Protein AF-A0A183ACT2-F1 (afdb_monomer_lite)

Radius of gyration: 19.36 Å; chains: 1; bounding box: 40×38×64 Å

InterPro domains:
  IPR001096 Peptidase C13, legumain [PF01650] (25-129)
  IPR001096 Peptidase C13, legumain [PR00776] (26-50)
  IPR001096 Peptidase C13, legumain [PR00776] (51-80)
  IPR001096 Pep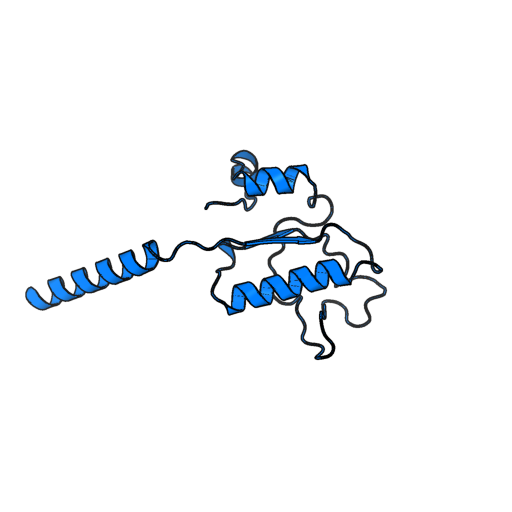tidase C13, legumain [PR00776] (98-113)
  IPR001096 Peptidase C13, legumain [PR00776] (125-129)
  IPR001096 Peptidase C13, legumain [PTHR12000] (22-129)

Organism: NCBI:txid27848

Secondary structure (DSSP, 8-state):
-HHHHHHHHHHHHHHHHHHHSS----EEEE----SGGGHHHHHHHHHHHHHHHHTT--GGGEEEEE---STT-TT-SSTT---SSTT----STT---SEEGGG--HHHHHHHHTT-HHHHHTT------

Foldseek 3Di:
DVVVVVVVVVVVVVVVVVVVPPPLDAEEQEQLDDDQVSLQSVLVSLQVQVVVVVVPNDLLRYAAADQPQHQCPPPDPNHNFHDNDPVRDGSRPPDDHQAHRPRRDPVNVVCLAVVNPVCVVVVGRHHPD

pLDDT: mean 92.43, std 11.45, range [54.44, 98.88]

Sequence (129 aa):
MRLSLFFLILLATYASQICANRSKHWAVLVAGSNGWDNYRHQSDVAHAYQLVRKNGIPPQNIITMMYDDIARHPNNPFRGKLFQDYTHQDVYAGINIDYRGAEVTVSNFLRILKGDAALKAAGKKVLES

Structure (mmCIF, N/CA/C/O backbone):
data_AF-A0A183ACT2-F1
#
_entry.id   AF-A0A183ACT2-F1
#
loop_
_atom_site.group_PDB
_atom_site.id
_atom_site.type_symbol
_atom_site.label_atom_id
_atom_site.label_alt_id
_atom_site.label_comp_id
_atom_site.label_asym_id
_atom_site.label_entity_id
_atom_site.label_seq_id
_atom_site.pdbx_PDB_ins_code
_atom_site.Cartn_x
_atom_site.Cartn_y
_atom_site.Cartn_z
_atom_site.occupancy
_atom_site.B_iso_or_equiv
_atom_site.auth_seq_id
_atom_site.auth_comp_id
_atom_site.auth_asym_id
_atom_site.auth_atom_id
_atom_site.pdbx_PDB_model_num
ATOM 1 N N . MET A 1 1 ? -10.072 -26.609 46.345 1.00 61.91 1 MET A N 1
ATOM 2 C CA . MET A 1 1 ? -10.583 -26.184 45.017 1.00 61.91 1 MET A CA 1
ATOM 3 C C . MET A 1 1 ? -10.834 -24.678 44.885 1.00 61.91 1 MET A C 1
ATOM 5 O O . MET A 1 1 ? -10.479 -24.136 43.850 1.00 61.91 1 MET A O 1
ATOM 9 N N . ARG A 1 2 ? -11.378 -23.965 45.888 1.00 61.69 2 ARG A N 1
ATOM 10 C CA . ARG A 1 2 ? -11.697 -22.522 45.752 1.00 61.69 2 ARG A CA 1
ATOM 11 C C . ARG A 1 2 ? -10.477 -21.589 45.627 1.00 61.69 2 ARG A C 1
ATOM 13 O O . ARG A 1 2 ? -10.527 -20.658 44.838 1.00 61.69 2 ARG A O 1
ATOM 20 N N . LEU A 1 3 ? -9.368 -21.871 46.316 1.00 62.25 3 LEU A N 1
ATOM 21 C CA . LEU A 1 3 ? -8.160 -21.025 46.269 1.00 62.25 3 LEU A CA 1
ATOM 22 C C . LEU A 1 3 ? -7.407 -21.108 44.924 1.00 62.25 3 LEU A C 1
ATOM 24 O O . LEU A 1 3 ? -6.905 -20.109 44.423 1.00 62.25 3 LEU A O 1
ATOM 28 N N . SER A 1 4 ? -7.395 -22.292 44.303 1.00 69.50 4 SER A N 1
ATOM 29 C CA . SER A 1 4 ? -6.790 -22.520 42.981 1.00 69.50 4 SER A CA 1
ATOM 30 C C . SER A 1 4 ? -7.557 -21.809 41.859 1.00 69.50 4 SER A C 1
ATOM 32 O O . SER A 1 4 ? -6.938 -21.276 40.942 1.00 69.50 4 SER A O 1
ATOM 34 N N . LEU A 1 5 ? -8.888 -21.727 41.966 1.00 70.88 5 LEU A N 1
ATOM 35 C CA . LEU A 1 5 ? -9.724 -21.035 40.985 1.00 70.88 5 LEU A CA 1
ATOM 36 C C . LEU A 1 5 ? -9.521 -19.510 41.030 1.00 70.88 5 LEU A C 1
ATOM 38 O O . LEU A 1 5 ? -9.439 -18.876 39.984 1.00 70.88 5 LEU A O 1
ATOM 42 N N . PHE A 1 6 ? -9.354 -18.933 42.225 1.00 77.94 6 PHE A N 1
ATOM 43 C CA . PHE A 1 6 ? -9.004 -17.515 42.387 1.00 77.94 6 PHE A CA 1
ATOM 44 C C . PHE A 1 6 ? -7.647 -17.174 41.765 1.00 77.94 6 PHE A C 1
ATOM 46 O O . PHE A 1 6 ? -7.520 -16.151 41.098 1.00 77.94 6 PHE A O 1
ATOM 53 N N . PHE A 1 7 ? -6.651 -18.046 41.937 1.00 80.44 7 PHE A N 1
ATOM 54 C CA . PHE A 1 7 ? -5.321 -17.851 41.358 1.00 80.44 7 PHE A CA 1
ATOM 55 C C . PHE A 1 7 ? -5.343 -17.907 39.824 1.00 80.44 7 PHE A C 1
ATOM 57 O O . PHE A 1 7 ? -4.689 -17.102 39.168 1.00 80.44 7 PHE A O 1
ATOM 64 N N . LEU A 1 8 ? -6.144 -18.810 39.247 1.00 82.00 8 LEU A N 1
ATOM 65 C CA . LEU A 1 8 ? -6.339 -18.916 37.797 1.00 82.00 8 LEU A CA 1
ATOM 66 C C . LEU A 1 8 ? -7.048 -17.690 37.209 1.00 82.00 8 LEU A C 1
ATOM 68 O O . LEU A 1 8 ? -6.644 -17.197 36.158 1.00 82.00 8 LEU A O 1
ATOM 72 N N . ILE A 1 9 ? -8.072 -17.176 37.896 1.00 85.81 9 ILE A N 1
ATOM 73 C CA . ILE A 1 9 ? -8.777 -15.955 37.485 1.00 85.81 9 ILE A CA 1
ATOM 74 C C . ILE A 1 9 ? -7.829 -14.753 37.549 1.00 85.81 9 ILE A C 1
ATOM 76 O O . ILE A 1 9 ? -7.784 -13.977 36.600 1.00 85.81 9 ILE A O 1
ATOM 80 N N . LEU A 1 10 ? -7.030 -14.634 38.615 1.00 84.00 10 LEU A N 1
ATOM 81 C CA . LEU A 1 10 ? -6.043 -13.562 38.765 1.00 84.00 10 LEU A CA 1
ATOM 82 C C . LEU A 1 10 ? -4.965 -13.613 37.669 1.00 84.00 10 LEU A C 1
ATOM 84 O O . LEU A 1 10 ? -4.595 -12.579 37.122 1.00 84.00 10 LEU A O 1
ATOM 88 N N . LEU A 1 11 ? -4.486 -14.809 37.307 1.00 82.75 11 LEU A N 1
ATOM 89 C CA . LEU A 1 11 ? -3.533 -14.986 36.207 1.00 82.75 11 LEU A CA 1
ATOM 90 C C . LEU A 1 11 ? -4.144 -14.620 34.848 1.00 82.75 11 LEU A C 1
ATOM 92 O O . LEU A 1 11 ? -3.492 -13.963 34.037 1.00 82.75 11 LEU A O 1
ATOM 96 N N . ALA A 1 12 ? -5.392 -15.018 34.596 1.00 81.31 12 ALA A N 1
ATOM 97 C CA . ALA A 1 12 ? -6.086 -14.722 33.346 1.00 81.31 12 ALA A CA 1
ATOM 98 C C . ALA A 1 12 ? -6.381 -13.221 33.182 1.00 81.31 12 ALA A C 1
ATOM 100 O O . ALA A 1 12 ? -6.227 -12.680 32.082 1.00 81.31 12 ALA A O 1
ATOM 101 N N . THR A 1 13 ? -6.758 -12.525 34.259 1.00 77.94 13 THR A N 1
ATOM 102 C CA . THR A 1 13 ? -6.971 -11.070 34.232 1.00 77.94 13 THR A CA 1
ATOM 103 C C . THR A 1 13 ? -5.657 -10.314 34.061 1.00 77.94 13 THR A C 1
ATOM 105 O O . THR A 1 13 ? -5.605 -9.405 33.232 1.00 77.94 13 THR A O 1
ATOM 108 N N . TYR A 1 14 ? -4.575 -10.739 34.726 1.00 78.25 14 TYR A N 1
ATOM 109 C CA . TYR A 1 14 ? -3.234 -10.177 34.516 1.00 78.25 14 TYR A CA 1
ATOM 110 C C . TYR A 1 14 ? -2.741 -10.378 33.079 1.00 78.25 14 TYR A C 1
ATOM 112 O O . TYR A 1 14 ? -2.265 -9.434 32.451 1.00 78.25 14 TYR A O 1
ATOM 120 N N . ALA A 1 15 ? -2.895 -11.579 32.514 1.00 74.75 15 ALA A N 1
ATOM 121 C CA . ALA A 1 15 ? -2.530 -11.854 31.125 1.00 74.75 15 ALA A CA 1
ATOM 122 C C . ALA A 1 15 ? -3.348 -11.000 30.138 1.00 74.75 15 ALA A C 1
ATOM 124 O O . ALA A 1 15 ? -2.803 -10.467 29.169 1.00 74.75 15 ALA A O 1
ATOM 125 N N . SER A 1 16 ? -4.641 -10.809 30.415 1.00 66.69 16 SER A N 1
ATOM 126 C CA . SER A 1 16 ? -5.523 -9.956 29.611 1.00 66.69 16 SER A CA 1
ATOM 127 C C . SER A 1 16 ? -5.126 -8.481 29.697 1.00 66.69 16 SER A C 1
ATOM 129 O O . SER A 1 16 ? -5.087 -7.806 28.672 1.00 66.69 16 SER A O 1
ATOM 131 N N . GLN A 1 17 ? -4.759 -7.987 30.884 1.00 61.75 17 GLN A N 1
ATOM 132 C CA . GLN A 1 17 ? -4.254 -6.624 31.076 1.00 61.75 17 GLN A CA 1
ATOM 133 C C . GLN A 1 17 ? -2.889 -6.410 30.412 1.00 61.75 17 GLN A C 1
ATOM 135 O O . GLN A 1 17 ? -2.688 -5.367 29.803 1.00 61.75 17 GLN A O 1
ATOM 140 N N . ILE A 1 18 ? -1.977 -7.387 30.439 1.00 62.88 18 ILE A N 1
ATOM 141 C CA . ILE A 1 18 ? -0.704 -7.319 29.697 1.00 62.88 18 ILE A CA 1
ATOM 142 C C . ILE A 1 18 ? -0.951 -7.311 28.179 1.00 62.88 18 ILE A C 1
ATOM 144 O O . ILE A 1 18 ? -0.293 -6.570 27.449 1.00 62.88 18 ILE A O 1
ATOM 148 N N . CYS A 1 19 ? -1.921 -8.084 27.682 1.00 61.44 19 CYS A N 1
ATOM 149 C CA . CYS A 1 19 ? -2.329 -8.029 26.275 1.00 61.44 19 CYS A CA 1
ATOM 150 C C . CYS A 1 19 ? -2.988 -6.696 25.896 1.00 61.44 19 CYS A C 1
ATOM 152 O O . CYS A 1 19 ? -2.714 -6.187 24.813 1.00 61.44 19 CYS A O 1
ATOM 154 N N . ALA A 1 20 ? -3.820 -6.129 26.772 1.00 59.78 20 ALA A N 1
ATOM 155 C CA . ALA A 1 20 ? -4.481 -4.844 26.555 1.00 59.78 20 ALA A CA 1
ATOM 156 C C . ALA A 1 20 ? -3.521 -3.646 26.676 1.00 59.78 20 ALA A C 1
ATOM 158 O O . ALA A 1 20 ? -3.720 -2.646 25.994 1.00 59.78 20 ALA A O 1
ATOM 159 N N . ASN A 1 21 ? -2.478 -3.757 27.509 1.00 54.44 21 ASN A N 1
ATOM 160 C CA . ASN A 1 21 ? -1.498 -2.702 27.788 1.00 54.44 21 ASN A CA 1
ATOM 161 C C . ASN A 1 21 ? -0.220 -2.801 26.932 1.00 54.44 21 ASN A C 1
ATOM 163 O O . ASN A 1 21 ? 0.698 -1.995 27.072 1.00 54.44 21 ASN A O 1
ATOM 167 N N . ARG A 1 22 ? -0.143 -3.755 25.993 1.00 59.56 22 ARG A N 1
ATOM 168 C CA . ARG A 1 22 ? 0.744 -3.572 24.841 1.00 59.56 22 ARG A CA 1
ATOM 169 C C . ARG A 1 22 ? 0.173 -2.414 24.036 1.00 59.56 22 ARG A C 1
ATOM 171 O O . ARG A 1 22 ? -0.821 -2.597 23.338 1.00 59.56 22 ARG A O 1
ATOM 178 N N . SER A 1 23 ? 0.794 -1.237 24.151 1.00 57.66 23 SER A N 1
ATOM 179 C CA . SER A 1 23 ? 0.623 -0.147 23.188 1.00 57.66 23 SER A CA 1
ATOM 180 C C . SER A 1 23 ? 0.536 -0.759 21.790 1.00 57.66 23 SER A C 1
ATOM 182 O O . SER A 1 23 ? 1.440 -1.486 21.365 1.00 57.66 23 SER A O 1
ATOM 184 N N . LYS A 1 24 ? -0.607 -0.582 21.119 1.00 78.06 24 LYS A N 1
ATOM 185 C CA . LYS A 1 24 ? -0.835 -1.141 19.787 1.00 78.06 24 LYS A CA 1
ATOM 186 C C . LYS A 1 24 ? 0.002 -0.323 18.817 1.00 78.06 24 LYS A C 1
ATOM 188 O O . LYS A 1 24 ? -0.492 0.629 18.232 1.00 78.06 24 LYS A O 1
ATOM 193 N N . HIS A 1 25 ? 1.279 -0.662 18.670 1.00 92.94 25 HIS A N 1
ATOM 194 C CA . HIS A 1 25 ? 2.107 -0.048 17.643 1.00 92.94 25 HIS A CA 1
ATOM 195 C C . HIS A 1 25 ? 1.460 -0.304 16.279 1.00 92.94 25 HIS A C 1
ATOM 197 O O . HIS A 1 25 ? 1.089 -1.437 15.958 1.00 92.94 25 HIS A O 1
ATOM 203 N N . TRP A 1 26 ? 1.292 0.769 15.516 1.00 96.69 26 TRP A N 1
ATOM 204 C CA . TRP A 1 26 ? 0.779 0.752 14.155 1.00 96.69 26 TRP A CA 1
ATOM 205 C C . TRP A 1 26 ? 1.874 1.198 13.198 1.00 96.69 26 TRP A C 1
ATOM 207 O O . TRP A 1 26 ? 2.736 1.999 13.559 1.00 96.69 26 TRP A O 1
ATOM 217 N N . ALA A 1 27 ? 1.816 0.700 11.968 1.00 97.75 27 ALA A N 1
ATOM 218 C CA . ALA A 1 27 ? 2.677 1.152 10.888 1.00 97.75 27 ALA A CA 1
ATOM 219 C C . ALA A 1 27 ? 1.842 1.439 9.638 1.00 97.75 27 ALA A C 1
ATOM 221 O O . ALA A 1 27 ? 0.991 0.636 9.254 1.00 97.75 27 ALA A O 1
ATOM 222 N N . VAL A 1 28 ? 2.121 2.565 8.985 1.00 98.50 28 VAL A N 1
ATOM 223 C CA . VAL A 1 28 ? 1.619 2.879 7.644 1.00 98.50 28 VAL A CA 1
ATOM 224 C C . VAL A 1 28 ? 2.832 2.966 6.727 1.00 98.50 28 VAL A C 1
ATOM 226 O O . VAL A 1 28 ? 3.677 3.839 6.901 1.00 98.50 28 VAL A O 1
ATOM 229 N N . LEU A 1 29 ? 2.948 2.023 5.795 1.00 98.81 29 LEU A N 1
ATOM 230 C CA . LEU A 1 29 ? 4.087 1.876 4.890 1.00 98.81 29 LEU A CA 1
ATOM 231 C C . LEU A 1 29 ? 3.647 2.255 3.476 1.00 98.81 29 LEU A C 1
ATOM 233 O O . LEU A 1 29 ? 2.660 1.710 2.982 1.00 98.81 29 LEU A O 1
ATOM 237 N N . VAL A 1 30 ? 4.350 3.186 2.826 1.00 98.81 30 VAL A N 1
ATOM 238 C CA . VAL A 1 30 ? 3.903 3.766 1.549 1.00 98.81 30 VAL A CA 1
ATOM 239 C C . VAL A 1 30 ? 5.043 3.866 0.546 1.00 98.81 30 VAL A C 1
ATOM 241 O O . VAL A 1 30 ? 6.048 4.522 0.807 1.00 98.81 30 VAL A O 1
ATOM 244 N N . ALA A 1 31 ? 4.853 3.274 -0.634 1.00 98.81 31 ALA A N 1
ATOM 245 C CA . ALA A 1 31 ? 5.697 3.502 -1.800 1.00 98.81 31 ALA A CA 1
ATOM 246 C C . ALA A 1 31 ? 4.986 4.496 -2.725 1.00 98.81 31 ALA A C 1
ATOM 248 O O . ALA A 1 31 ? 3.983 4.165 -3.355 1.00 98.81 31 ALA A O 1
ATOM 249 N N . GLY A 1 32 ? 5.503 5.723 -2.807 1.00 98.06 32 GLY A N 1
ATOM 250 C CA . GLY A 1 32 ? 4.879 6.824 -3.555 1.00 98.06 32 GLY A CA 1
ATOM 251 C C . GLY A 1 32 ? 5.144 6.838 -5.065 1.00 98.06 32 GLY A C 1
ATOM 252 O O . GLY A 1 32 ? 4.933 7.865 -5.699 1.00 98.06 32 GLY A O 1
ATOM 253 N N . SER A 1 33 ? 5.656 5.751 -5.646 1.00 98.50 33 SER A N 1
ATOM 254 C CA . SER A 1 33 ? 5.987 5.674 -7.077 1.00 98.50 33 SER A CA 1
ATOM 255 C C . SER A 1 33 ? 5.834 4.255 -7.628 1.00 98.50 33 SER A C 1
ATOM 257 O O . SER A 1 33 ? 5.731 3.281 -6.877 1.00 98.50 33 SER A O 1
ATOM 259 N N . ASN A 1 34 ? 5.818 4.160 -8.953 1.00 98.62 34 ASN A N 1
ATOM 260 C CA . ASN A 1 34 ? 5.620 2.942 -9.729 1.00 98.62 34 ASN A CA 1
ATOM 261 C C . ASN A 1 34 ? 6.595 2.887 -10.920 1.00 98.62 34 ASN A C 1
ATOM 263 O O . ASN A 1 34 ? 7.387 3.810 -11.132 1.00 98.62 34 ASN A O 1
ATOM 267 N N . GLY A 1 35 ? 6.543 1.803 -11.688 1.00 98.38 35 GLY A N 1
ATOM 268 C CA . GLY A 1 35 ? 7.423 1.551 -12.822 1.00 98.38 35 GLY A CA 1
ATOM 269 C C . GLY A 1 35 ? 8.768 0.948 -12.418 1.00 98.38 35 GLY A C 1
ATOM 270 O O . GLY A 1 35 ? 9.276 1.161 -11.316 1.00 98.38 35 GLY A O 1
ATOM 271 N N . TRP A 1 36 ? 9.360 0.189 -13.343 1.00 98.44 36 TRP A N 1
ATOM 272 C CA . TRP A 1 36 ? 10.585 -0.584 -13.112 1.00 98.44 36 TRP A CA 1
ATOM 273 C C . TRP A 1 36 ? 11.758 0.249 -12.587 1.00 98.44 36 TRP A C 1
ATOM 275 O O . TRP A 1 36 ? 12.433 -0.168 -11.651 1.00 98.44 36 TRP A O 1
ATOM 285 N N . ASP A 1 37 ? 11.946 1.462 -13.105 1.00 98.44 37 ASP A N 1
ATOM 286 C CA . ASP A 1 37 ? 13.034 2.356 -12.681 1.00 98.44 37 ASP A CA 1
ATOM 287 C C . ASP A 1 37 ? 12.891 2.826 -11.219 1.00 98.44 37 ASP A C 1
ATOM 289 O O . ASP A 1 37 ? 13.840 3.315 -10.603 1.00 98.44 37 ASP A O 1
ATOM 293 N N . ASN A 1 38 ? 11.708 2.639 -10.625 1.00 98.69 38 ASN A N 1
ATOM 294 C CA . ASN A 1 38 ? 11.401 2.931 -9.228 1.00 98.69 38 ASN A CA 1
ATOM 295 C C . ASN A 1 38 ? 11.294 1.674 -8.351 1.00 98.69 38 ASN A C 1
ATOM 297 O O . ASN A 1 38 ? 10.779 1.764 -7.234 1.00 98.69 38 ASN A O 1
ATOM 301 N N . TYR A 1 39 ? 11.828 0.532 -8.810 1.00 98.62 39 TYR A N 1
ATOM 302 C CA . TYR A 1 39 ? 11.906 -0.740 -8.074 1.00 98.62 39 TYR A CA 1
ATOM 303 C C . TYR A 1 39 ? 12.194 -0.549 -6.579 1.00 98.62 39 TYR A C 1
ATOM 305 O O . TYR A 1 39 ? 11.497 -1.093 -5.719 1.00 98.62 39 TYR A O 1
ATOM 313 N N . ARG A 1 40 ? 13.214 0.272 -6.285 1.00 98.50 40 ARG A N 1
ATOM 314 C CA . ARG A 1 40 ? 13.737 0.525 -4.937 1.00 98.50 40 ARG A CA 1
ATOM 315 C C . ARG A 1 40 ? 12.651 0.898 -3.930 1.00 98.50 40 ARG A C 1
ATOM 317 O O . ARG A 1 40 ? 12.636 0.337 -2.851 1.00 98.50 40 ARG A O 1
ATOM 324 N N . HIS A 1 41 ? 11.676 1.732 -4.294 1.00 98.75 41 HIS A N 1
ATOM 325 C CA . HIS A 1 41 ? 10.703 2.236 -3.322 1.00 98.75 41 HIS A CA 1
ATOM 326 C C . HIS A 1 41 ? 9.709 1.162 -2.862 1.00 98.75 41 HIS A C 1
ATOM 328 O O . HIS A 1 41 ? 9.320 1.136 -1.697 1.00 98.75 41 HIS A O 1
ATOM 334 N N . GLN A 1 42 ? 9.297 0.258 -3.758 1.00 98.81 42 GLN A N 1
ATOM 335 C CA . GLN A 1 42 ? 8.435 -0.867 -3.373 1.00 98.81 42 GLN A CA 1
ATOM 336 C C . GLN A 1 42 ? 9.236 -1.961 -2.669 1.00 98.81 42 GLN A C 1
ATOM 338 O O . GLN A 1 42 ? 8.719 -2.590 -1.750 1.00 98.81 42 GLN A O 1
ATOM 343 N N . SER A 1 43 ? 10.506 -2.144 -3.044 1.00 98.50 43 SER A N 1
ATOM 344 C CA . SER A 1 43 ? 11.417 -3.042 -2.331 1.00 98.50 43 SER A CA 1
ATOM 345 C C . SER A 1 43 ? 11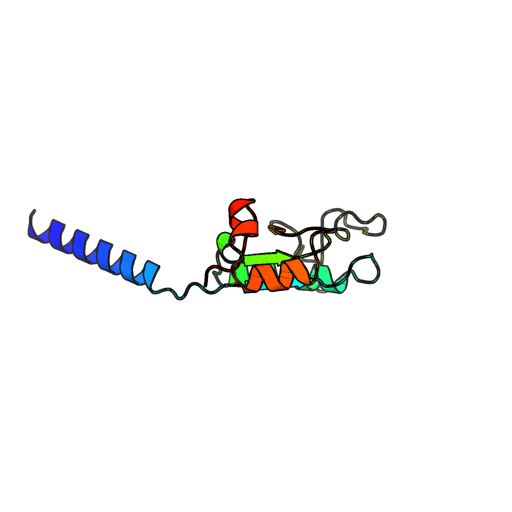.703 -2.567 -0.899 1.00 98.50 43 SER A C 1
ATOM 347 O O . SER A 1 43 ? 11.663 -3.365 0.034 1.00 98.50 43 SER A O 1
ATOM 349 N N . ASP A 1 44 ? 11.882 -1.260 -0.695 1.00 98.69 44 ASP A N 1
ATOM 350 C CA . ASP A 1 44 ? 12.065 -0.649 0.626 1.00 98.69 44 ASP A CA 1
ATOM 351 C C . ASP A 1 44 ? 10.828 -0.845 1.511 1.00 98.69 44 ASP A C 1
ATOM 353 O O . ASP A 1 44 ? 10.949 -1.242 2.669 1.00 98.69 44 ASP A O 1
ATOM 357 N N . VAL A 1 45 ? 9.623 -0.639 0.967 1.00 98.81 45 VAL A N 1
ATOM 358 C CA . VAL A 1 45 ? 8.365 -0.899 1.692 1.00 98.81 45 VAL A CA 1
ATOM 359 C C . VAL A 1 45 ? 8.195 -2.377 2.020 1.00 98.81 45 VAL A C 1
ATOM 361 O O . VAL A 1 45 ? 7.790 -2.716 3.133 1.00 98.81 45 VAL A O 1
ATOM 364 N N . ALA A 1 46 ? 8.527 -3.258 1.077 1.00 98.50 46 ALA A N 1
ATOM 365 C CA . ALA A 1 46 ? 8.498 -4.695 1.287 1.00 98.50 46 ALA A CA 1
ATOM 366 C C . ALA A 1 46 ? 9.445 -5.117 2.417 1.00 98.50 46 ALA A C 1
ATOM 368 O O . ALA A 1 46 ? 9.038 -5.817 3.344 1.00 98.50 46 ALA A O 1
ATOM 369 N N . HIS A 1 47 ? 10.678 -4.613 2.406 1.00 98.50 47 HIS A N 1
ATOM 370 C CA . HIS A 1 47 ? 11.643 -4.851 3.472 1.00 98.50 47 HIS A CA 1
ATOM 371 C C . HIS A 1 47 ? 11.159 -4.282 4.817 1.00 98.50 47 HIS A C 1
ATOM 373 O O . HIS A 1 47 ? 11.190 -4.987 5.829 1.00 98.50 47 HIS A O 1
ATOM 379 N N . ALA A 1 48 ? 10.626 -3.057 4.836 1.00 98.56 48 ALA A N 1
ATOM 380 C CA . ALA A 1 48 ? 10.059 -2.458 6.041 1.00 98.56 48 ALA A CA 1
ATOM 381 C C . ALA A 1 48 ? 8.919 -3.308 6.623 1.00 98.56 48 ALA A C 1
ATOM 383 O O . ALA A 1 48 ? 8.878 -3.499 7.839 1.00 98.56 48 ALA A O 1
ATOM 384 N N . TYR A 1 49 ? 8.050 -3.883 5.778 1.00 98.62 49 TYR A N 1
ATOM 385 C CA . TYR A 1 49 ? 7.004 -4.817 6.204 1.00 98.62 49 TYR A CA 1
ATOM 386 C C . TYR A 1 49 ? 7.603 -6.024 6.934 1.00 98.62 49 TYR A C 1
ATOM 388 O O . TYR A 1 49 ? 7.198 -6.330 8.057 1.00 98.62 49 TYR A O 1
ATOM 396 N N . GLN A 1 50 ? 8.608 -6.679 6.344 1.00 98.19 50 GLN A N 1
ATOM 397 C CA . GLN A 1 50 ? 9.280 -7.816 6.981 1.00 98.19 50 GLN A CA 1
ATOM 398 C C . GLN A 1 50 ? 9.906 -7.422 8.325 1.00 98.19 50 GLN A C 1
ATOM 400 O O . GLN A 1 50 ? 9.775 -8.153 9.310 1.00 98.19 50 GLN A O 1
ATOM 405 N N . LEU A 1 51 ? 10.535 -6.244 8.398 1.00 97.62 51 LEU A N 1
ATOM 406 C CA . LEU A 1 51 ? 11.164 -5.747 9.618 1.00 97.62 51 LEU A CA 1
ATOM 407 C C . LEU A 1 51 ? 10.139 -5.510 10.733 1.00 97.62 51 LEU A C 1
ATOM 409 O O . LEU A 1 51 ? 10.330 -6.000 11.847 1.00 97.62 51 LEU A O 1
ATOM 413 N N . VAL A 1 52 ? 9.036 -4.807 10.461 1.00 97.44 52 VAL A N 1
ATOM 414 C CA . VAL A 1 52 ? 8.017 -4.553 11.494 1.00 97.44 52 VAL A CA 1
ATOM 415 C C . VAL A 1 52 ? 7.322 -5.841 11.938 1.00 97.44 52 VAL A C 1
ATOM 417 O O . VAL A 1 52 ? 7.047 -6.011 13.127 1.00 97.44 52 VAL A O 1
ATOM 420 N N . ARG A 1 53 ? 7.119 -6.797 11.019 1.00 96.69 53 ARG A N 1
ATOM 421 C CA . ARG A 1 53 ? 6.592 -8.131 11.340 1.00 96.69 53 ARG A CA 1
ATOM 422 C C . ARG A 1 53 ? 7.541 -8.914 12.239 1.00 96.69 53 ARG A C 1
ATOM 424 O O . ARG A 1 53 ? 7.095 -9.476 13.238 1.00 96.69 53 ARG A O 1
ATOM 431 N N . LYS A 1 54 ? 8.838 -8.924 11.920 1.00 96.69 54 LYS A N 1
ATOM 432 C CA . LYS A 1 54 ? 9.883 -9.580 12.721 1.00 96.69 54 LYS A CA 1
ATOM 433 C C . LYS A 1 54 ? 9.976 -9.001 14.136 1.00 96.69 54 LYS A C 1
ATOM 435 O O . LYS A 1 54 ? 10.276 -9.737 15.069 1.00 96.69 54 LYS A O 1
ATOM 440 N N . ASN A 1 55 ? 9.668 -7.714 14.301 1.00 95.88 55 ASN A N 1
ATOM 441 C CA . ASN A 1 55 ? 9.661 -7.020 15.592 1.00 95.88 55 ASN A CA 1
ATOM 442 C C . ASN A 1 55 ? 8.299 -7.056 16.316 1.00 95.88 55 ASN A C 1
ATOM 444 O O . ASN A 1 55 ? 8.093 -6.333 17.287 1.00 95.88 55 ASN A O 1
ATOM 448 N N . GLY A 1 56 ? 7.369 -7.912 15.881 1.00 93.81 56 GLY A N 1
ATOM 449 C CA . GLY A 1 56 ? 6.156 -8.223 16.639 1.00 93.81 56 GLY A CA 1
ATOM 450 C C . GLY A 1 56 ? 4.952 -7.317 16.374 1.00 93.81 56 GLY A C 1
ATOM 451 O O . GLY A 1 56 ? 3.937 -7.481 17.051 1.00 93.81 56 GLY A O 1
ATOM 452 N N . ILE A 1 57 ? 5.005 -6.415 15.385 1.00 95.19 57 ILE A N 1
ATOM 453 C CA . ILE A 1 57 ? 3.799 -5.703 14.940 1.00 95.19 57 ILE A CA 1
ATOM 454 C C . ILE A 1 57 ? 2.929 -6.689 14.145 1.00 95.19 57 ILE A C 1
ATOM 456 O O . ILE A 1 57 ? 3.394 -7.269 13.157 1.00 95.19 57 ILE A O 1
ATOM 460 N N . PRO A 1 58 ? 1.673 -6.933 14.554 1.00 94.81 58 PRO A N 1
ATOM 461 C CA . PRO A 1 58 ? 0.840 -7.921 13.891 1.00 94.81 58 PRO A CA 1
ATOM 462 C C . PRO A 1 58 ? 0.282 -7.374 12.558 1.00 94.81 58 PRO A C 1
ATOM 464 O O . PRO A 1 58 ? 0.116 -6.163 12.410 1.00 94.81 58 PRO A O 1
ATOM 467 N N . PRO A 1 59 ? -0.044 -8.232 11.570 1.00 95.31 59 PRO A N 1
ATOM 468 C CA . PRO A 1 59 ? -0.444 -7.795 10.226 1.00 95.31 59 PRO A CA 1
ATOM 469 C C . PRO A 1 59 ? -1.698 -6.917 10.191 1.00 95.31 59 PRO A C 1
ATOM 471 O O . PRO A 1 59 ? -1.841 -6.097 9.286 1.00 95.31 59 PRO A O 1
ATOM 474 N N . GLN A 1 60 ? -2.606 -7.073 11.157 1.00 95.06 60 GLN A N 1
ATOM 475 C CA . GLN A 1 60 ? -3.780 -6.210 11.285 1.00 95.06 60 GLN A CA 1
ATOM 476 C C . GLN A 1 60 ? -3.430 -4.761 11.667 1.00 95.06 60 GLN A C 1
ATOM 478 O O . GLN A 1 60 ? -4.214 -3.870 11.364 1.00 95.06 60 GLN A O 1
ATOM 483 N N . ASN A 1 61 ? -2.248 -4.524 12.248 1.00 96.62 61 ASN A N 1
ATOM 484 C CA . ASN A 1 61 ? -1.752 -3.203 12.647 1.00 96.62 61 ASN A CA 1
ATOM 485 C C . ASN A 1 61 ? -0.808 -2.566 11.608 1.00 96.62 61 ASN A C 1
ATOM 487 O O . ASN A 1 61 ? -0.191 -1.533 11.872 1.00 96.62 61 ASN A O 1
ATOM 491 N N . ILE A 1 62 ? -0.644 -3.191 10.442 1.00 98.12 62 ILE A N 1
ATOM 492 C CA . ILE A 1 62 ? 0.212 -2.688 9.367 1.00 98.12 62 ILE A CA 1
ATOM 493 C C . ILE A 1 62 ? -0.674 -2.379 8.175 1.00 98.12 62 ILE A C 1
ATOM 495 O O . ILE A 1 62 ? -1.432 -3.244 7.732 1.00 98.12 62 ILE A O 1
ATOM 499 N N . ILE A 1 63 ? -0.567 -1.156 7.672 1.00 98.69 63 ILE A N 1
ATOM 500 C CA . ILE A 1 63 ? -1.270 -0.683 6.485 1.00 98.69 63 ILE A CA 1
ATOM 501 C C . ILE A 1 63 ? -0.232 -0.471 5.394 1.00 98.69 63 ILE A C 1
ATOM 503 O O . ILE A 1 63 ? 0.638 0.387 5.538 1.00 98.69 63 ILE A O 1
ATOM 507 N N . THR A 1 64 ? -0.310 -1.244 4.316 1.00 98.81 64 THR A N 1
ATOM 508 C CA . THR A 1 64 ? 0.661 -1.165 3.215 1.00 98.81 64 THR A CA 1
ATOM 509 C C . THR A 1 64 ? 0.018 -0.556 1.978 1.00 98.81 64 THR A C 1
ATOM 511 O O . THR A 1 64 ? -0.990 -1.061 1.478 1.00 98.81 64 THR A O 1
ATOM 514 N N . MET A 1 65 ? 0.629 0.504 1.455 1.00 98.88 65 MET A N 1
ATOM 515 C CA . MET A 1 65 ? 0.259 1.145 0.198 1.00 98.88 65 MET A CA 1
ATOM 516 C C . MET A 1 65 ? 1.421 1.025 -0.790 1.00 98.88 65 MET A C 1
ATOM 518 O O . MET A 1 65 ? 2.476 1.626 -0.591 1.00 98.88 65 MET A O 1
ATOM 522 N N . MET A 1 66 ? 1.246 0.264 -1.867 1.00 98.69 66 MET A N 1
ATOM 523 C CA . MET A 1 66 ? 2.236 0.196 -2.945 1.00 98.69 66 MET A CA 1
ATOM 524 C C . MET A 1 66 ? 1.588 -0.189 -4.266 1.00 98.69 66 MET A C 1
ATOM 526 O O . MET A 1 66 ? 0.563 -0.868 -4.287 1.00 98.69 66 MET A O 1
ATOM 530 N N . TYR A 1 67 ? 2.167 0.261 -5.379 1.00 98.75 67 TYR A N 1
ATOM 531 C CA . TYR A 1 67 ? 1.537 0.085 -6.686 1.00 98.75 67 TYR A CA 1
ATOM 532 C C . TYR A 1 67 ? 1.439 -1.395 -7.103 1.00 98.75 67 TYR A C 1
ATOM 534 O O . TYR A 1 67 ? 0.456 -1.775 -7.734 1.00 98.75 67 TYR A O 1
ATOM 542 N N . ASP A 1 68 ? 2.384 -2.228 -6.648 1.00 98.56 68 ASP A N 1
ATOM 543 C CA . ASP A 1 68 ? 2.462 -3.682 -6.867 1.00 98.56 68 ASP A CA 1
ATOM 544 C C . ASP A 1 68 ? 2.689 -4.099 -8.329 1.00 98.56 68 ASP A C 1
ATO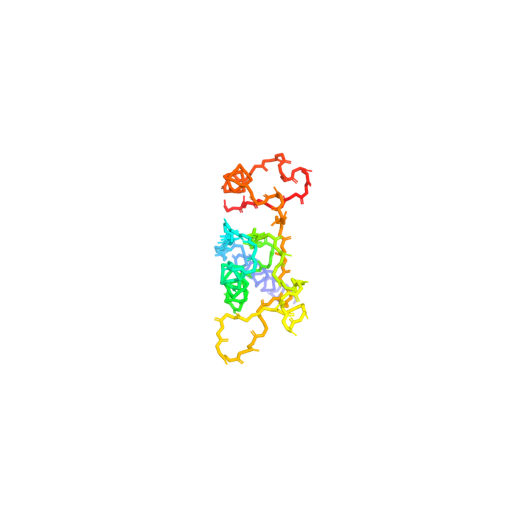M 546 O O . ASP A 1 68 ? 2.211 -5.131 -8.799 1.00 98.56 68 ASP A O 1
ATOM 550 N N . ASP A 1 69 ? 3.438 -3.291 -9.071 1.00 98.62 69 ASP A N 1
ATOM 551 C CA . ASP A 1 69 ? 3.797 -3.540 -10.469 1.00 98.62 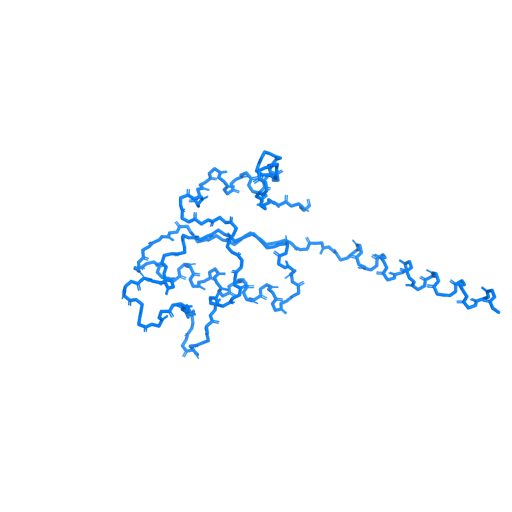69 ASP A CA 1
ATOM 552 C C . ASP A 1 69 ? 5.209 -4.115 -10.653 1.00 98.62 69 ASP A C 1
ATOM 554 O O . ASP A 1 69 ? 5.559 -4.516 -11.760 1.00 98.62 69 ASP A O 1
ATOM 558 N N . ILE A 1 70 ? 6.011 -4.220 -9.587 1.00 98.62 70 ILE A N 1
ATOM 559 C CA . ILE A 1 70 ? 7.428 -4.609 -9.683 1.00 98.62 70 ILE A CA 1
ATOM 560 C C . ILE A 1 70 ? 7.635 -6.130 -9.663 1.00 98.62 70 ILE A C 1
ATOM 562 O O . ILE A 1 70 ? 8.364 -6.673 -10.498 1.00 98.62 70 ILE A O 1
ATOM 566 N N . ALA A 1 71 ? 6.981 -6.856 -8.750 1.00 98.12 71 ALA A N 1
ATOM 567 C CA . ALA A 1 71 ? 7.218 -8.294 -8.576 1.00 98.12 71 ALA A CA 1
ATOM 568 C C . ALA A 1 71 ? 6.910 -9.090 -9.858 1.00 98.12 71 ALA A C 1
ATOM 570 O O . ALA A 1 71 ? 7.599 -10.054 -10.182 1.00 98.12 71 ALA A O 1
ATOM 571 N N . ARG A 1 72 ? 5.900 -8.672 -10.630 1.00 97.69 72 ARG A N 1
ATOM 572 C CA . ARG A 1 72 ? 5.483 -9.333 -11.882 1.00 97.69 72 ARG A CA 1
ATOM 573 C C . ARG A 1 72 ? 5.908 -8.590 -13.150 1.00 97.69 72 ARG A C 1
ATOM 575 O O . ARG A 1 72 ? 5.543 -9.038 -14.243 1.00 97.69 72 ARG A O 1
ATOM 582 N N . HIS A 1 73 ? 6.673 -7.505 -13.013 1.00 98.44 73 HIS A N 1
ATOM 583 C CA . HIS A 1 73 ? 7.119 -6.682 -14.133 1.00 98.44 73 HIS A CA 1
ATOM 584 C C . HIS A 1 73 ? 7.835 -7.537 -15.197 1.00 98.44 73 HIS A C 1
ATOM 586 O O . HIS A 1 73 ? 8.602 -8.429 -14.827 1.00 98.44 73 HIS A O 1
ATOM 592 N N . PRO A 1 74 ? 7.645 -7.289 -16.509 1.00 98.31 74 PRO A N 1
ATOM 593 C CA . PRO A 1 74 ? 8.346 -8.025 -17.566 1.00 98.31 74 PRO A CA 1
ATOM 594 C C . PRO A 1 74 ? 9.874 -7.997 -17.440 1.00 98.31 74 PRO A C 1
ATOM 596 O O . PRO A 1 74 ? 10.521 -8.996 -17.732 1.00 98.31 74 PRO A O 1
ATOM 599 N N . ASN A 1 75 ? 10.424 -6.883 -16.950 1.00 98.31 75 ASN A N 1
ATOM 600 C CA . ASN A 1 75 ? 11.866 -6.715 -16.734 1.00 98.31 75 ASN A CA 1
ATOM 601 C C . ASN A 1 75 ? 12.385 -7.395 -15.458 1.00 98.31 75 ASN A C 1
ATOM 603 O O . ASN A 1 75 ? 13.591 -7.384 -15.242 1.00 98.31 75 ASN A O 1
ATOM 607 N N . ASN A 1 76 ? 11.517 -7.960 -14.608 1.00 98.12 76 ASN A N 1
ATOM 608 C CA . ASN A 1 76 ? 11.962 -8.653 -13.404 1.00 98.12 76 ASN A CA 1
ATOM 609 C C . ASN A 1 76 ? 12.457 -10.066 -13.754 1.00 98.12 76 ASN A C 1
ATOM 611 O O . ASN A 1 76 ? 11.625 -10.926 -14.065 1.00 98.12 76 ASN A O 1
ATOM 615 N N . PRO A 1 77 ? 13.774 -10.350 -13.668 1.00 97.06 77 PRO A N 1
ATOM 616 C CA . PRO A 1 77 ? 14.292 -11.687 -13.952 1.00 97.06 77 PRO A CA 1
ATOM 617 C C . PRO A 1 77 ? 13.836 -12.720 -12.909 1.00 97.06 77 PRO A C 1
ATOM 619 O O . PRO A 1 77 ? 13.787 -13.913 -13.200 1.00 97.06 77 PRO A O 1
ATOM 622 N N . PHE A 1 78 ? 13.438 -12.275 -11.714 1.00 97.25 78 PHE A N 1
ATOM 623 C CA . PHE A 1 78 ? 12.962 -13.111 -10.615 1.00 97.25 78 PHE A CA 1
ATOM 624 C C . PHE A 1 78 ? 11.473 -12.861 -10.362 1.00 97.25 78 PHE A C 1
ATOM 626 O O . PHE A 1 78 ? 11.071 -12.250 -9.370 1.00 97.25 78 PHE A O 1
ATOM 633 N N . ARG A 1 79 ? 10.631 -13.326 -11.290 1.00 97.31 79 ARG A N 1
ATOM 634 C CA . ARG A 1 79 ? 9.182 -13.081 -11.239 1.00 97.31 79 ARG A CA 1
ATOM 635 C C . ARG A 1 79 ? 8.576 -13.539 -9.910 1.00 97.31 79 ARG A C 1
ATOM 637 O O . ARG A 1 79 ? 8.775 -14.668 -9.471 1.00 97.31 79 ARG A O 1
ATOM 644 N N . GLY A 1 80 ? 7.779 -12.661 -9.314 1.00 97.69 80 GLY A N 1
ATOM 645 C CA . GLY A 1 80 ? 7.106 -12.874 -8.038 1.00 97.69 80 GLY A CA 1
ATOM 646 C C . GLY A 1 80 ? 7.962 -12.578 -6.808 1.00 97.69 80 GLY A C 1
ATOM 647 O O . GLY A 1 80 ? 7.485 -12.842 -5.712 1.00 97.69 80 GLY A O 1
ATOM 648 N N . LYS A 1 81 ? 9.179 -12.041 -6.967 1.00 98.19 81 LYS A N 1
ATOM 649 C CA . LYS A 1 81 ? 10.092 -11.729 -5.859 1.00 98.19 81 LYS A CA 1
ATOM 650 C C . LYS A 1 81 ? 10.567 -10.283 -5.905 1.00 98.19 81 LYS A C 1
ATOM 652 O O . LYS A 1 81 ? 10.665 -9.697 -6.989 1.00 98.19 81 LYS A O 1
ATOM 657 N N . LEU A 1 82 ? 10.896 -9.743 -4.732 1.00 98.00 82 LEU A N 1
ATOM 658 C CA . LEU A 1 82 ? 11.596 -8.465 -4.581 1.00 98.00 82 LEU A CA 1
ATOM 659 C C . LEU A 1 82 ? 12.821 -8.623 -3.680 1.00 98.00 82 LEU A C 1
ATOM 661 O O . LEU A 1 82 ? 12.784 -9.405 -2.737 1.00 98.00 82 LEU A O 1
ATOM 665 N N . PHE A 1 83 ? 13.875 -7.853 -3.939 1.00 98.00 83 PHE A N 1
ATOM 666 C CA . PHE A 1 83 ? 15.118 -7.865 -3.166 1.00 98.00 83 PHE A CA 1
ATOM 667 C C . PHE A 1 83 ? 15.526 -6.437 -2.827 1.00 98.00 83 PHE A C 1
ATOM 669 O O . P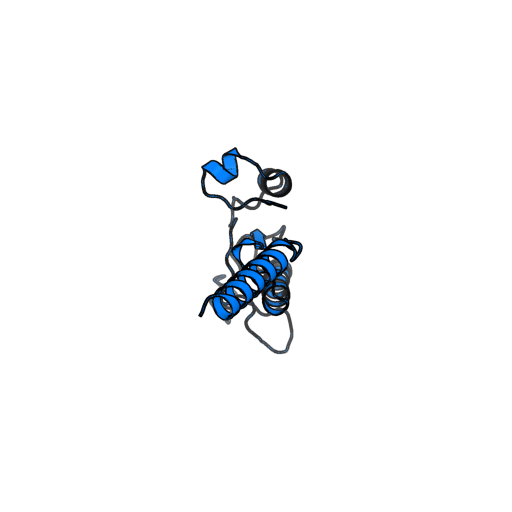HE A 1 83 ? 15.514 -5.569 -3.700 1.00 98.00 83 PHE A O 1
ATOM 676 N N . GLN A 1 84 ? 15.867 -6.170 -1.571 1.00 96.38 84 GLN A N 1
ATOM 677 C CA . GLN A 1 84 ? 16.266 -4.827 -1.134 1.00 96.38 84 GLN A CA 1
ATOM 678 C C . GLN A 1 84 ? 17.784 -4.701 -0.941 1.00 96.38 84 GLN A C 1
ATOM 680 O O . GLN A 1 84 ? 18.323 -3.602 -1.038 1.00 96.38 84 GLN A O 1
ATOM 685 N N . ASP A 1 85 ? 18.481 -5.828 -0.773 1.00 91.19 85 ASP A N 1
ATOM 686 C CA . ASP A 1 85 ? 19.927 -5.893 -0.582 1.00 91.19 85 ASP A CA 1
ATOM 687 C C . ASP A 1 85 ? 20.596 -6.966 -1.468 1.00 91.19 85 ASP A C 1
ATOM 689 O O . ASP A 1 85 ? 19.950 -7.702 -2.219 1.00 91.19 85 ASP A O 1
ATOM 693 N N . TYR A 1 86 ? 21.924 -7.066 -1.358 1.00 89.44 86 TYR A N 1
ATOM 694 C CA . TYR A 1 86 ? 22.742 -8.033 -2.098 1.00 89.44 86 TYR A CA 1
ATOM 695 C C . TYR A 1 86 ? 22.710 -9.458 -1.524 1.00 89.44 86 TYR A C 1
ATOM 697 O O . TYR A 1 86 ? 23.300 -10.366 -2.114 1.00 89.44 86 TYR A O 1
ATOM 705 N N . THR A 1 87 ? 22.032 -9.688 -0.395 1.00 91.25 87 THR A N 1
ATOM 706 C CA . THR A 1 87 ? 21.850 -11.043 0.151 1.00 91.25 87 THR A CA 1
ATOM 707 C C . THR A 1 87 ? 20.805 -11.833 -0.634 1.00 91.25 87 THR A C 1
ATOM 709 O O . THR A 1 87 ? 20.723 -13.051 -0.491 1.00 91.25 87 THR A O 1
ATOM 712 N N . HIS A 1 88 ? 20.043 -11.155 -1.505 1.00 89.44 88 HIS A N 1
ATOM 713 C CA . HIS A 1 88 ? 18.990 -11.739 -2.336 1.00 89.44 88 HIS A CA 1
ATOM 714 C C . HIS A 1 88 ? 17.927 -12.491 -1.517 1.00 89.44 88 HIS A C 1
ATOM 716 O O . HIS A 1 88 ? 17.351 -13.482 -1.973 1.00 89.44 88 HIS A O 1
ATOM 722 N N . GLN A 1 89 ? 17.626 -12.007 -0.309 1.00 95.94 89 GLN A N 1
ATOM 723 C CA . GLN A 1 89 ? 16.463 -12.465 0.438 1.00 95.94 89 GLN A CA 1
ATOM 724 C C . GLN A 1 89 ? 15.184 -11.877 -0.173 1.00 95.94 89 GLN A C 1
ATOM 726 O O . GLN A 1 89 ? 15.055 -10.661 -0.303 1.00 95.94 89 GLN A O 1
ATOM 731 N N . ASP A 1 90 ? 14.226 -12.739 -0.530 1.00 98.12 90 ASP A N 1
ATOM 732 C CA . ASP A 1 90 ? 12.927 -12.288 -1.033 1.00 98.12 90 ASP A CA 1
ATOM 733 C C . ASP A 1 90 ? 12.150 -11.556 0.068 1.00 98.12 90 ASP A C 1
ATOM 735 O O . ASP A 1 90 ? 11.763 -12.154 1.076 1.00 98.12 90 ASP A O 1
ATOM 739 N N . VAL A 1 91 ? 11.921 -10.261 -0.136 1.00 98.19 91 VAL A N 1
ATOM 740 C CA . VAL A 1 91 ? 11.159 -9.411 0.784 1.00 98.19 91 VAL A CA 1
ATOM 741 C C . VAL A 1 91 ? 9.686 -9.296 0.398 1.00 98.19 91 VAL A C 1
ATOM 743 O O . VAL A 1 91 ? 8.903 -8.802 1.204 1.00 98.19 91 VAL A O 1
ATOM 746 N N . TYR A 1 92 ? 9.276 -9.774 -0.784 1.00 98.50 92 TYR A N 1
ATOM 747 C CA . TYR A 1 92 ? 7.892 -9.670 -1.267 1.00 98.50 92 TYR A CA 1
ATOM 748 C C . TYR A 1 92 ? 6.952 -10.712 -0.655 1.00 98.50 92 TYR A C 1
ATOM 750 O O . TYR A 1 92 ? 5.759 -10.458 -0.460 1.00 98.50 92 TYR A O 1
ATOM 758 N N . ALA A 1 93 ? 7.479 -11.898 -0.351 1.00 97.56 93 ALA A N 1
ATOM 759 C CA . ALA A 1 93 ? 6.690 -13.010 0.153 1.00 97.56 93 ALA A CA 1
ATOM 760 C C . ALA A 1 93 ? 5.899 -12.642 1.425 1.00 97.56 93 ALA A C 1
ATOM 762 O O . ALA A 1 93 ? 6.444 -12.158 2.418 1.00 97.56 93 ALA A O 1
ATOM 763 N N . GLY A 1 94 ? 4.591 -12.914 1.405 1.00 96.06 94 GLY A N 1
ATOM 764 C CA . GLY A 1 94 ? 3.717 -12.771 2.574 1.00 96.06 94 GLY A CA 1
ATOM 765 C C . GLY A 1 94 ? 3.296 -11.340 2.926 1.00 96.06 94 GLY A C 1
ATOM 766 O O . GLY A 1 94 ? 2.679 -11.147 3.974 1.00 96.06 94 GLY A O 1
ATOM 767 N N . ILE A 1 95 ? 3.592 -10.342 2.085 1.00 97.31 95 ILE A N 1
ATOM 768 C CA . ILE A 1 95 ? 3.093 -8.977 2.291 1.00 97.31 95 ILE A CA 1
ATOM 769 C C . ILE A 1 95 ? 1.583 -8.918 2.048 1.00 97.31 95 ILE A C 1
ATOM 771 O O . ILE A 1 95 ? 1.083 -9.341 1.006 1.00 97.31 95 ILE A O 1
ATOM 775 N N . ASN A 1 96 ? 0.868 -8.283 2.979 1.00 97.12 96 ASN A N 1
ATOM 776 C CA . ASN A 1 96 ? -0.513 -7.854 2.772 1.00 97.12 96 ASN A CA 1
ATOM 777 C C . ASN A 1 96 ? -0.523 -6.419 2.229 1.00 97.12 96 ASN A C 1
ATOM 779 O O . ASN A 1 96 ? -0.171 -5.487 2.953 1.00 97.12 96 ASN A O 1
ATOM 783 N N . ILE A 1 97 ? -0.920 -6.253 0.966 1.00 98.44 97 ILE A N 1
ATOM 784 C CA . ILE A 1 97 ? -1.026 -4.949 0.293 1.00 98.44 97 ILE A CA 1
ATOM 785 C C . ILE A 1 97 ? -2.469 -4.462 0.405 1.00 98.44 97 ILE A C 1
ATOM 787 O O . ILE A 1 97 ? -3.347 -5.000 -0.267 1.00 98.44 97 ILE A O 1
ATOM 791 N N . ASP A 1 98 ? -2.712 -3.462 1.251 1.00 98.69 98 ASP A N 1
ATOM 792 C CA . ASP A 1 98 ? -4.061 -2.975 1.568 1.00 98.69 98 ASP A CA 1
ATOM 793 C C . ASP A 1 98 ? -4.602 -1.995 0.511 1.00 98.69 98 ASP A C 1
ATOM 795 O O . ASP A 1 98 ? -5.803 -1.978 0.223 1.00 98.69 98 ASP A O 1
ATOM 799 N N . TYR A 1 99 ? -3.706 -1.203 -0.085 1.00 98.81 99 TYR A N 1
ATOM 800 C CA . TYR A 1 99 ? -4.014 -0.255 -1.157 1.00 98.81 99 TYR A CA 1
ATOM 801 C C . TYR A 1 99 ? -3.040 -0.467 -2.310 1.00 98.81 99 TYR A C 1
ATOM 803 O O . TYR A 1 99 ? -1.825 -0.326 -2.138 1.00 98.81 99 TYR A O 1
ATOM 811 N N . ARG A 1 100 ? -3.582 -0.816 -3.479 1.00 98.50 100 ARG A N 1
ATOM 812 C CA . ARG A 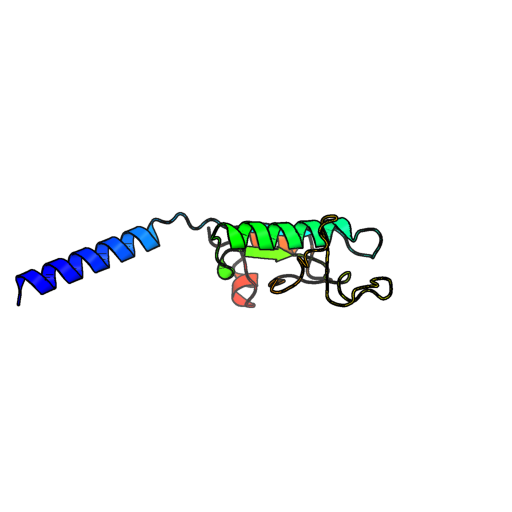1 100 ? -2.804 -1.223 -4.652 1.00 98.50 100 ARG A CA 1
ATOM 813 C C . ARG A 1 100 ? -3.072 -0.324 -5.852 1.00 98.50 100 ARG A C 1
ATOM 815 O O . ARG A 1 100 ? -4.193 0.146 -6.040 1.00 98.50 100 ARG A O 1
ATOM 822 N N . GLY A 1 101 ? -2.065 -0.125 -6.699 1.00 98.31 101 GLY A N 1
ATOM 823 C CA . GLY A 1 101 ? -2.221 0.565 -7.978 1.00 98.31 101 GLY A CA 1
ATOM 824 C C . GLY A 1 101 ? -2.858 1.949 -7.827 1.00 98.31 101 GLY A C 1
ATOM 825 O O . GLY A 1 101 ? -2.359 2.802 -7.095 1.00 98.31 101 GLY A O 1
ATOM 826 N N . ALA A 1 102 ? -4.003 2.149 -8.483 1.00 98.12 102 ALA A N 1
ATOM 827 C CA . ALA A 1 102 ? -4.756 3.405 -8.465 1.00 98.12 102 ALA A CA 1
ATOM 828 C C . ALA A 1 102 ? -5.272 3.824 -7.074 1.00 98.12 102 ALA A C 1
ATOM 830 O O . ALA A 1 102 ? -5.664 4.972 -6.893 1.00 98.12 102 ALA A O 1
ATOM 831 N N . GLU A 1 103 ? -5.269 2.931 -6.081 1.00 98.50 103 GLU A N 1
ATOM 832 C CA . GLU A 1 103 ? -5.655 3.274 -4.711 1.00 98.50 103 GLU A CA 1
ATOM 833 C C . GLU A 1 103 ? -4.537 3.979 -3.927 1.00 98.50 103 GLU A C 1
ATOM 835 O O . GLU A 1 103 ? -4.802 4.552 -2.865 1.00 98.50 103 GLU A O 1
ATOM 840 N N . VAL A 1 104 ? -3.301 3.976 -4.441 1.00 98.62 104 VAL A N 1
ATOM 841 C CA . VAL A 1 104 ? -2.156 4.681 -3.849 1.00 98.62 104 VAL A CA 1
ATOM 842 C C . VAL A 1 104 ? -2.248 6.167 -4.197 1.00 98.62 104 VAL A C 1
ATOM 844 O O . VAL A 1 104 ? -1.611 6.664 -5.120 1.00 98.62 104 VAL A O 1
ATOM 847 N N . THR A 1 105 ? -3.099 6.882 -3.462 1.00 98.69 105 THR A N 1
ATOM 848 C CA . THR A 1 105 ? -3.361 8.313 -3.663 1.00 98.69 105 THR A CA 1
ATOM 849 C C . THR A 1 105 ? -3.120 9.107 -2.387 1.00 98.69 105 THR A C 1
ATOM 851 O O . THR A 1 105 ? -3.259 8.585 -1.279 1.00 98.69 105 THR A O 1
ATOM 854 N N . VAL A 1 106 ? -2.838 10.405 -2.536 1.00 98.38 106 VAL A N 1
ATOM 855 C CA . VAL A 1 106 ? -2.726 11.346 -1.405 1.00 98.38 106 VAL A CA 1
ATOM 856 C C . VAL A 1 106 ? -4.009 11.356 -0.568 1.00 98.38 106 VAL A C 1
ATOM 858 O O . VAL A 1 106 ? -3.948 11.356 0.658 1.00 98.38 106 VAL A O 1
ATOM 861 N N . SER A 1 107 ? -5.175 11.314 -1.222 1.00 98.56 107 SER A N 1
ATOM 862 C CA . SER A 1 107 ? -6.475 11.300 -0.543 1.00 98.56 107 SER A CA 1
ATOM 863 C C . SER A 1 107 ? -6.628 10.072 0.354 1.00 98.56 107 SER A C 1
ATOM 865 O O . SER A 1 107 ? -6.915 10.213 1.542 1.00 98.56 107 SER A O 1
ATOM 867 N N . ASN A 1 108 ? -6.361 8.873 -0.175 1.00 98.69 108 ASN A N 1
ATOM 868 C CA . ASN A 1 108 ? -6.428 7.654 0.629 1.00 98.69 108 ASN A CA 1
ATOM 869 C C . ASN A 1 108 ? -5.389 7.665 1.748 1.00 98.69 108 ASN A C 1
ATOM 871 O O . ASN A 1 108 ? -5.744 7.345 2.875 1.00 98.69 108 ASN A O 1
ATOM 875 N N . PHE A 1 109 ? -4.154 8.102 1.485 1.00 98.75 109 PHE A N 1
ATOM 876 C CA . PHE A 1 109 ? -3.123 8.217 2.519 1.00 98.75 109 PHE A CA 1
ATOM 877 C C . PHE A 1 109 ? -3.587 9.083 3.700 1.00 98.75 109 PHE A C 1
ATOM 879 O O . PHE A 1 109 ? -3.555 8.642 4.848 1.00 98.75 109 PHE A O 1
ATOM 886 N N . LEU A 1 110 ? -4.110 10.283 3.432 1.00 98.69 110 LEU A N 1
ATOM 887 C CA . LEU A 1 110 ? -4.614 11.170 4.484 1.00 98.69 110 LEU A CA 1
ATOM 888 C C . LEU A 1 110 ? -5.833 10.591 5.215 1.00 98.69 110 LEU A C 1
ATOM 890 O O . LEU A 1 110 ? -5.961 10.764 6.425 1.00 98.69 110 LEU A O 1
ATOM 894 N N . ARG A 1 111 ? -6.732 9.904 4.504 1.00 98.75 111 ARG A N 1
ATOM 895 C CA . ARG A 1 111 ? -7.918 9.260 5.093 1.00 98.75 111 ARG A CA 1
ATOM 896 C C . ARG A 1 111 ? -7.554 8.060 5.969 1.00 98.75 111 ARG A C 1
ATOM 898 O O . ARG A 1 111 ? -8.139 7.891 7.034 1.00 98.75 111 ARG A O 1
ATOM 905 N N . ILE A 1 112 ? -6.550 7.279 5.571 1.00 98.62 112 ILE A N 1
ATOM 906 C CA . ILE A 1 112 ? -5.983 6.181 6.365 1.00 98.62 112 ILE A CA 1
ATOM 907 C C . ILE A 1 112 ? -5.457 6.711 7.694 1.00 98.62 112 ILE A C 1
ATOM 909 O O . ILE A 1 112 ? -5.831 6.183 8.738 1.00 98.62 112 ILE A O 1
ATOM 913 N N . LEU A 1 113 ? -4.641 7.771 7.657 1.00 98.44 113 LEU A N 1
ATOM 914 C CA . LEU A 1 113 ? -4.075 8.387 8.861 1.00 98.44 113 LEU A CA 1
ATOM 915 C C . LEU A 1 113 ? -5.150 8.949 9.800 1.00 98.44 113 LEU A C 1
ATOM 917 O O . LEU A 1 113 ? -4.949 8.983 11.008 1.00 98.44 113 LEU A O 1
ATOM 921 N N . LYS A 1 114 ? -6.289 9.382 9.253 1.00 98.25 114 LYS A N 1
ATOM 922 C CA . LYS A 1 114 ? -7.424 9.917 10.017 1.00 98.25 114 LYS A CA 1
ATOM 923 C C . LYS A 1 114 ? -8.397 8.849 10.529 1.00 98.25 114 LYS A C 1
ATOM 925 O O . LYS A 1 114 ? -9.379 9.221 11.164 1.00 98.25 114 LYS A O 1
ATOM 930 N N . GLY A 1 115 ? -8.182 7.565 10.234 1.00 98.00 115 GLY A N 1
ATOM 931 C CA . GLY A 1 115 ? -9.126 6.514 10.629 1.00 98.00 115 GLY A CA 1
ATOM 932 C C . GLY A 1 115 ? -10.497 6.657 9.953 1.00 98.00 115 GLY A C 1
ATOM 933 O O . GLY A 1 115 ? -11.528 6.520 10.606 1.00 98.00 115 GLY A O 1
ATOM 934 N N . ASP A 1 116 ? -10.527 6.995 8.659 1.00 98.62 116 ASP A N 1
ATOM 935 C CA . ASP A 1 116 ? -11.757 7.325 7.927 1.00 98.62 116 ASP A CA 1
ATOM 936 C C . ASP A 1 116 ? -12.836 6.225 8.006 1.00 98.62 116 ASP A C 1
ATOM 938 O O . ASP A 1 116 ? -12.652 5.091 7.552 1.00 98.62 116 ASP A O 1
ATOM 942 N N . ALA A 1 117 ? -14.000 6.587 8.553 1.00 98.12 117 ALA A N 1
ATOM 943 C CA . ALA A 1 117 ? -15.102 5.659 8.794 1.00 98.12 117 ALA A CA 1
ATOM 944 C C . ALA A 1 117 ? -15.717 5.096 7.503 1.00 98.12 117 ALA A C 1
ATOM 946 O O . ALA A 1 117 ? -16.191 3.962 7.503 1.00 98.12 117 ALA A O 1
ATOM 947 N N . ALA A 1 118 ? -15.699 5.852 6.400 1.00 98.19 118 ALA A N 1
ATOM 948 C CA . ALA A 1 118 ? -16.251 5.391 5.130 1.00 98.19 118 ALA A CA 1
ATOM 949 C C . ALA A 1 118 ? -15.333 4.355 4.462 1.00 98.19 118 ALA A C 1
ATOM 951 O O . ALA A 1 118 ? -15.826 3.356 3.944 1.00 98.19 118 ALA A O 1
ATOM 952 N N . LEU A 1 119 ? -14.007 4.537 4.526 1.00 98.12 119 LEU A N 1
ATOM 953 C CA . LEU A 1 119 ? -13.050 3.502 4.117 1.00 98.12 119 LEU A CA 1
ATOM 954 C C . LEU A 1 119 ? -13.234 2.233 4.954 1.00 98.12 119 LEU A C 1
ATOM 956 O O . LEU A 1 119 ? -13.334 1.142 4.393 1.00 98.12 119 LEU A O 1
ATOM 960 N N . LYS A 1 120 ? -13.367 2.375 6.277 1.00 97.56 120 LYS A N 1
ATOM 961 C CA . LYS A 1 120 ? -13.618 1.239 7.170 1.00 97.56 120 LYS A CA 1
ATOM 962 C C . LYS A 1 120 ? -14.930 0.518 6.843 1.00 97.56 120 LYS A C 1
ATOM 964 O O . LYS A 1 120 ? -14.943 -0.707 6.756 1.00 97.56 120 LYS A O 1
ATOM 969 N N . ALA A 1 121 ? -16.013 1.257 6.600 1.00 97.94 121 ALA A N 1
ATOM 970 C CA . ALA A 1 121 ? -17.300 0.695 6.184 1.00 97.94 121 ALA A CA 1
ATOM 971 C C . ALA A 1 121 ? -17.220 -0.025 4.825 1.00 97.94 121 ALA A C 1
ATOM 973 O O . ALA A 1 121 ? -17.912 -1.016 4.614 1.00 97.94 121 ALA A O 1
ATOM 974 N N . ALA A 1 122 ? -16.330 0.420 3.933 1.00 97.56 122 ALA A N 1
ATOM 975 C CA . ALA A 1 122 ? -16.013 -0.254 2.674 1.00 97.56 122 ALA A CA 1
ATOM 976 C C . ALA A 1 122 ? -15.057 -1.458 2.836 1.00 97.56 122 ALA A C 1
ATOM 978 O O . ALA A 1 122 ? -14.573 -2.000 1.844 1.00 97.56 122 ALA A O 1
ATOM 979 N N . GLY A 1 123 ? -14.750 -1.872 4.071 1.00 96.69 123 GLY A N 1
ATOM 980 C CA . GLY A 1 123 ? -13.863 -2.998 4.365 1.00 96.69 123 GLY A CA 1
ATOM 981 C C . GLY A 1 123 ? -12.375 -2.700 4.162 1.00 96.69 123 GLY A C 1
ATOM 982 O O . GLY A 1 123 ? -11.564 -3.626 4.148 1.00 96.69 123 GLY A O 1
ATOM 983 N N . LYS A 1 124 ? -11.991 -1.429 3.995 1.00 97.94 124 LYS A N 1
ATOM 984 C CA . LYS A 1 124 ? -10.588 -1.024 3.870 1.00 97.94 124 LYS A CA 1
ATOM 985 C C . LYS A 1 124 ? -9.953 -0.815 5.240 1.00 97.94 124 LYS A C 1
ATOM 987 O O . LYS A 1 124 ? -10.573 -0.294 6.166 1.00 97.94 124 LYS A O 1
ATOM 992 N N . LYS A 1 125 ? -8.678 -1.188 5.352 1.00 97.88 125 LYS A N 1
ATOM 993 C CA . LYS A 1 125 ? -7.891 -0.986 6.570 1.00 97.88 125 LYS A CA 1
ATOM 994 C C . LYS A 1 125 ? -7.528 0.493 6.720 1.00 97.88 125 LYS A C 1
ATOM 996 O O . LYS A 1 125 ? -7.003 1.102 5.788 1.00 97.88 125 LYS A O 1
ATOM 1001 N N . VAL A 1 126 ? -7.784 1.057 7.892 1.00 98.38 126 VAL A N 1
ATOM 1002 C CA . VAL A 1 126 ? -7.401 2.422 8.281 1.00 98.38 126 VAL A CA 1
ATOM 1003 C C . VAL A 1 126 ? -6.715 2.382 9.643 1.00 98.38 126 VAL A C 1
ATOM 1005 O O . VAL A 1 126 ? -6.721 1.343 10.304 1.00 98.38 126 VAL A O 1
ATOM 1008 N N . LEU A 1 127 ? -6.076 3.480 10.042 1.00 96.81 127 LEU A N 1
ATOM 1009 C CA . LEU A 1 127 ? -5.416 3.557 11.338 1.00 96.81 127 LEU A CA 1
ATOM 1010 C C . LEU A 1 127 ? -6.465 3.538 12.463 1.00 96.81 127 LEU A C 1
ATOM 1012 O O . LEU A 1 127 ? -7.415 4.317 12.432 1.00 96.81 127 LEU A O 1
ATOM 1016 N N . GLU A 1 128 ? -6.280 2.658 13.451 1.00 93.81 128 GLU A N 1
ATOM 1017 C CA . GLU A 1 128 ? -7.119 2.562 14.660 1.00 93.81 128 GLU A CA 1
ATOM 1018 C C . GLU A 1 128 ? -6.244 2.636 15.923 1.00 93.81 128 GLU A C 1
ATOM 1020 O O . GLU A 1 128 ? -6.247 1.734 16.771 1.00 93.81 128 GLU A O 1
ATOM 1025 N N . SER A 1 129 ? -5.403 3.672 15.977 1.00 84.31 129 SER A N 1
ATOM 1026 C CA . SER A 1 129 ? -4.508 3.982 17.099 1.00 84.31 129 SER A CA 1
ATOM 1027 C C . SER A 1 129 ? -5.212 4.738 18.213 1.00 84.31 129 SER A C 1
ATOM 1029 O O . SER A 1 129 ? -5.972 5.669 17.864 1.00 84.31 129 SER A O 1
#